Protein AF-A0A1X6ZU78-F1 (afdb_monomer_lite)

Structure (mmCIF, N/CA/C/O backbone):
data_AF-A0A1X6ZU78-F1
#
_entry.id   AF-A0A1X6ZU78-F1
#
loop_
_atom_site.group_PDB
_atom_site.id
_atom_site.type_symbol
_atom_site.label_atom_id
_atom_site.label_alt_id
_atom_site.label_comp_id
_atom_site.label_asym_id
_atom_site.label_entity_id
_atom_site.label_seq_id
_atom_site.pdbx_PDB_ins_code
_atom_site.Cartn_x
_atom_site.Cartn_y
_atom_site.Cartn_z
_atom_site.occupancy
_atom_site.B_iso_or_equiv
_atom_site.auth_seq_id
_atom_site.auth_comp_id
_atom_site.auth_asym_id
_atom_site.auth_atom_id
_atom_site.pdbx_PDB_model_num
ATOM 1 N N . MET A 1 1 ? -18.273 64.138 -56.933 1.00 42.84 1 MET A N 1
ATOM 2 C CA . MET A 1 1 ? -16.856 64.555 -56.820 1.00 42.84 1 MET A CA 1
ATOM 3 C C . MET A 1 1 ? -16.057 63.440 -56.169 1.00 42.84 1 MET A C 1
ATOM 5 O O . MET A 1 1 ? -16.480 62.898 -55.159 1.00 42.84 1 MET A O 1
ATOM 9 N N . ARG A 1 2 ? -14.941 63.068 -56.801 1.00 50.50 2 ARG A N 1
ATOM 10 C CA . ARG A 1 2 ? -13.987 62.041 -56.366 1.00 50.50 2 ARG A CA 1
ATOM 11 C C . ARG A 1 2 ? -13.401 62.378 -54.994 1.00 50.50 2 ARG A C 1
ATOM 13 O O . ARG A 1 2 ? -12.939 63.501 -54.829 1.00 50.50 2 ARG A O 1
ATOM 20 N N . ARG A 1 3 ? -13.250 61.391 -54.108 1.00 50.00 3 ARG A N 1
ATOM 21 C CA . ARG A 1 3 ? -12.103 61.330 -53.187 1.00 50.00 3 ARG A CA 1
ATOM 22 C C . ARG A 1 3 ? -11.785 59.881 -52.829 1.00 50.00 3 ARG A C 1
ATOM 24 O O . ARG A 1 3 ? -12.543 59.184 -52.174 1.00 50.00 3 ARG A O 1
ATOM 31 N N . ARG A 1 4 ? -10.644 59.462 -53.372 1.00 58.72 4 ARG A N 1
ATOM 32 C CA . ARG A 1 4 ? -9.907 58.230 -53.103 1.00 58.72 4 ARG A CA 1
ATOM 33 C C . ARG A 1 4 ? -9.558 58.197 -51.614 1.00 58.72 4 ARG A C 1
ATOM 35 O O . ARG A 1 4 ? -8.946 59.156 -51.153 1.00 58.72 4 ARG A O 1
ATOM 42 N N . PHE A 1 5 ? -9.866 57.113 -50.907 1.00 50.22 5 PHE A N 1
ATOM 43 C CA . PHE A 1 5 ? -9.212 56.823 -49.632 1.00 50.22 5 PHE A CA 1
ATOM 44 C C . PHE A 1 5 ? -8.510 55.478 -49.700 1.00 50.22 5 PHE A C 1
ATOM 46 O O . PHE A 1 5 ? -9.013 54.495 -50.235 1.00 50.22 5 PHE A O 1
ATOM 53 N N . ARG A 1 6 ? -7.249 55.560 -49.294 1.00 57.31 6 ARG A N 1
ATOM 54 C CA . ARG A 1 6 ? -6.172 54.617 -49.522 1.00 57.31 6 ARG A CA 1
ATOM 55 C C . ARG A 1 6 ? -6.301 53.429 -48.577 1.00 57.31 6 ARG A C 1
ATOM 57 O O . ARG A 1 6 ? -6.722 53.593 -47.438 1.00 57.31 6 ARG A O 1
ATOM 64 N N . LEU A 1 7 ? -5.847 52.282 -49.081 1.00 52.88 7 LEU A N 1
ATOM 65 C CA . LEU A 1 7 ? -5.357 51.143 -48.313 1.00 52.88 7 LEU A CA 1
ATOM 66 C C . LEU A 1 7 ? -4.621 51.620 -47.053 1.00 52.88 7 LEU A C 1
ATOM 68 O O . LEU A 1 7 ? -3.585 52.278 -47.154 1.00 52.88 7 LEU A O 1
ATOM 72 N N . GLY A 1 8 ? -5.149 51.253 -45.892 1.00 47.59 8 GLY A N 1
ATOM 73 C CA . GLY A 1 8 ? -4.436 51.268 -44.625 1.00 47.59 8 GLY A CA 1
ATOM 74 C C . GLY A 1 8 ? -4.208 49.828 -44.202 1.00 47.59 8 GLY A C 1
ATOM 75 O O . GLY A 1 8 ? -5.083 49.218 -43.598 1.00 47.59 8 GLY A O 1
ATOM 76 N N . LEU A 1 9 ? -3.050 49.282 -44.578 1.00 59.44 9 LEU A N 1
ATOM 77 C CA . LEU A 1 9 ? -2.465 48.108 -43.942 1.00 59.44 9 LEU A CA 1
ATOM 78 C C . LEU A 1 9 ? -2.406 48.356 -42.427 1.00 59.44 9 LEU A C 1
ATOM 80 O O . LEU A 1 9 ? -1.642 49.201 -41.974 1.00 59.44 9 LEU A O 1
ATOM 84 N N . LEU A 1 10 ? -3.160 47.588 -41.653 1.00 51.47 10 LEU A N 1
ATOM 85 C CA . LEU A 1 10 ? -2.825 47.277 -40.267 1.00 51.47 10 LEU A CA 1
ATOM 86 C C . LE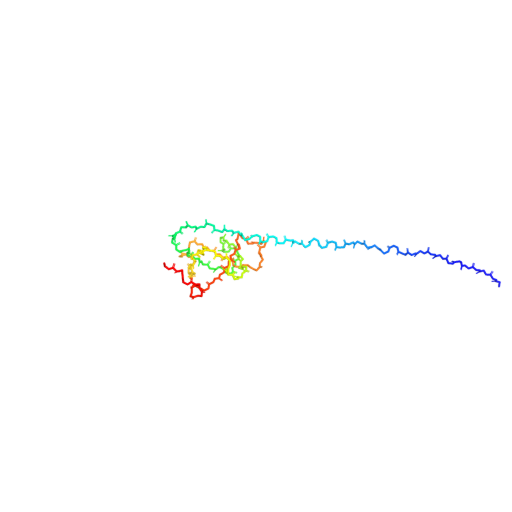U A 1 10 ? -3.109 45.794 -40.095 1.00 51.47 10 LEU A C 1
ATOM 88 O O . LEU A 1 10 ? -4.174 45.360 -39.667 1.00 51.47 10 LEU A O 1
ATOM 92 N N . TRP A 1 11 ? -2.139 45.015 -40.566 1.00 50.91 11 TRP A N 1
ATOM 93 C CA . TRP A 1 11 ? -2.042 43.596 -40.292 1.00 50.91 11 TRP A CA 1
ATOM 94 C C . TRP A 1 11 ? -1.878 43.475 -38.778 1.00 50.91 11 TRP A C 1
ATOM 96 O O . TRP A 1 11 ? -0.850 43.860 -38.220 1.00 50.91 11 TRP A O 1
ATOM 106 N N . ALA A 1 12 ? -2.952 43.061 -38.109 1.00 59.03 12 ALA A N 1
ATOM 107 C CA . ALA A 1 12 ? -2.937 42.752 -36.696 1.00 59.03 12 ALA A CA 1
ATOM 108 C C . ALA A 1 12 ? -1.836 41.713 -36.465 1.00 59.03 12 ALA A C 1
ATOM 110 O O . ALA A 1 12 ? -1.905 40.607 -37.004 1.00 59.03 12 ALA A O 1
ATOM 111 N N . LEU A 1 13 ? -0.806 42.093 -35.703 1.00 58.72 13 LEU A N 1
ATOM 112 C CA . LEU A 1 13 ? 0.165 41.159 -35.152 1.00 58.72 13 LEU A CA 1
ATOM 113 C C . LEU A 1 13 ? -0.602 40.202 -34.242 1.00 58.72 13 LEU A C 1
ATOM 115 O O . LEU A 1 13 ? -0.855 40.485 -33.072 1.00 58.72 13 LEU A O 1
ATOM 119 N N . LEU A 1 14 ? -1.009 39.082 -34.830 1.00 55.69 14 LEU A N 1
ATOM 120 C CA . LEU A 1 14 ? -1.525 37.928 -34.131 1.00 55.69 14 LEU A CA 1
ATOM 121 C C . LEU A 1 14 ? -0.416 37.474 -33.182 1.00 55.69 14 LEU A C 1
ATOM 123 O O . LEU A 1 14 ? 0.659 37.050 -33.607 1.00 55.69 14 LEU A O 1
ATOM 127 N N . SER A 1 15 ? -0.664 37.661 -31.894 1.00 57.56 15 SER A N 1
ATOM 128 C CA . SER A 1 15 ? 0.211 37.268 -30.804 1.00 57.56 15 SER A CA 1
ATOM 129 C C . SER A 1 15 ? 0.362 35.745 -30.810 1.00 57.56 15 SER A C 1
ATOM 131 O O . SER A 1 15 ? -0.397 35.037 -30.155 1.00 57.56 15 SER A O 1
ATOM 133 N N . LEU A 1 16 ? 1.331 35.221 -31.564 1.00 56.78 16 LEU A N 1
ATOM 134 C CA . LEU A 1 16 ? 1.806 33.855 -31.373 1.00 56.78 16 LEU A CA 1
ATOM 135 C C . LEU A 1 16 ? 2.664 33.837 -30.106 1.00 56.78 16 LEU A C 1
ATOM 137 O O . LEU A 1 16 ? 3.889 33.914 -30.166 1.00 56.78 16 LEU A O 1
ATOM 141 N N . LEU A 1 17 ? 2.012 33.746 -28.945 1.00 60.75 17 LEU A N 1
ATOM 142 C CA . LEU A 1 17 ? 2.648 33.094 -27.809 1.00 60.75 17 LEU A CA 1
ATOM 143 C C . LEU A 1 17 ? 2.735 31.607 -28.169 1.00 60.75 17 LEU A C 1
ATOM 145 O O . LEU A 1 17 ? 1.685 30.974 -28.316 1.00 60.75 17 LEU A O 1
ATOM 149 N N . PRO A 1 18 ? 3.929 31.006 -28.297 1.00 51.34 18 PRO A N 1
ATOM 150 C CA . PRO A 1 18 ? 4.011 29.572 -28.139 1.00 51.34 18 PRO A CA 1
ATOM 151 C C . PRO A 1 18 ? 3.583 29.283 -26.699 1.00 51.34 18 PRO A C 1
ATOM 153 O O . PRO A 1 18 ? 4.284 29.620 -25.744 1.00 51.34 18 PRO A O 1
ATOM 156 N N . ALA A 1 19 ? 2.406 28.677 -26.541 1.00 57.91 19 ALA A N 1
ATOM 157 C CA . ALA A 1 19 ? 2.094 27.894 -25.362 1.00 57.91 19 ALA A CA 1
ATOM 158 C C . ALA A 1 19 ? 3.078 26.721 -25.367 1.00 57.91 19 ALA A C 1
ATOM 160 O O . ALA A 1 19 ? 2.780 25.635 -25.860 1.00 57.91 19 ALA A O 1
ATOM 161 N N . GLY A 1 20 ? 4.297 26.980 -24.894 1.00 48.16 20 GLY A N 1
ATOM 162 C CA . GLY A 1 20 ? 5.219 25.944 -24.489 1.00 48.16 20 GLY A CA 1
ATOM 163 C C . GLY A 1 20 ? 4.536 25.208 -23.356 1.00 48.16 20 GLY A C 1
ATOM 164 O O . GLY A 1 20 ? 4.636 25.610 -22.199 1.00 48.16 20 GLY A O 1
ATOM 165 N N . GLN A 1 21 ? 3.787 24.164 -23.705 1.00 52.72 21 GLN A N 1
ATOM 166 C CA . GLN A 1 21 ? 3.512 23.070 -22.801 1.00 52.72 21 GLN A CA 1
ATOM 167 C C . GLN A 1 21 ? 4.887 22.545 -22.403 1.00 52.72 21 GLN A C 1
ATOM 169 O O . GLN A 1 21 ? 5.466 21.700 -23.083 1.00 52.72 21 GLN A O 1
ATOM 174 N N . ALA A 1 22 ? 5.437 23.088 -21.318 1.00 48.94 22 ALA A N 1
ATOM 175 C CA . ALA A 1 22 ? 6.346 22.329 -20.495 1.00 48.94 22 ALA A CA 1
ATOM 176 C C . ALA A 1 22 ? 5.492 21.167 -20.000 1.00 48.94 22 ALA A C 1
ATOM 178 O O . ALA A 1 22 ? 4.795 21.265 -18.989 1.00 48.94 22 ALA A O 1
ATOM 179 N N . GLY A 1 23 ? 5.442 20.110 -20.817 1.00 48.03 23 GLY A N 1
ATOM 180 C CA . GLY A 1 23 ? 5.047 18.806 -20.350 1.00 48.03 23 GLY A CA 1
ATOM 181 C C . GLY A 1 23 ? 5.853 18.612 -19.086 1.00 48.03 23 GLY A C 1
ATOM 182 O O . GLY A 1 23 ? 7.077 18.748 -19.113 1.00 48.03 23 GLY A O 1
ATOM 183 N N . ALA A 1 24 ? 5.160 18.430 -17.967 1.00 46.28 24 ALA A N 1
ATOM 184 C CA . ALA A 1 24 ? 5.799 17.864 -16.807 1.00 46.28 24 ALA A CA 1
ATOM 185 C C . ALA A 1 24 ? 6.363 16.540 -17.313 1.00 46.28 24 ALA A C 1
ATOM 187 O O . ALA A 1 24 ? 5.623 15.583 -17.538 1.00 46.28 24 ALA A O 1
ATOM 188 N N . GLU A 1 25 ? 7.651 16.543 -17.635 1.00 42.94 25 GLU A N 1
ATOM 189 C CA . GLU A 1 25 ? 8.411 15.339 -17.850 1.00 42.94 25 GLU A CA 1
ATOM 190 C C . GLU A 1 25 ? 8.380 14.678 -16.482 1.00 42.94 25 GLU A C 1
ATOM 192 O O . GLU A 1 25 ? 9.146 15.010 -15.577 1.00 42.94 25 GLU A O 1
ATOM 197 N N . ILE A 1 26 ? 7.366 13.836 -16.279 1.00 50.69 26 ILE A N 1
ATOM 198 C CA . ILE A 1 26 ? 7.326 12.933 -15.151 1.00 50.69 26 ILE A CA 1
ATOM 199 C C . ILE A 1 26 ? 8.448 11.953 -15.457 1.00 50.69 26 ILE A C 1
ATOM 201 O O . ILE A 1 26 ? 8.244 10.897 -16.054 1.00 50.69 26 ILE A O 1
ATOM 205 N N . LEU A 1 27 ? 9.660 12.341 -15.068 1.00 39.94 27 LEU A N 1
ATOM 206 C CA . LEU A 1 27 ? 10.749 11.429 -14.801 1.00 39.94 27 LEU A CA 1
ATOM 207 C C . LEU A 1 27 ? 10.304 10.598 -13.597 1.00 39.94 27 LEU A C 1
ATOM 209 O O . LEU A 1 27 ? 10.756 10.791 -12.471 1.00 39.94 27 LEU A O 1
ATOM 213 N N . ALA A 1 28 ? 9.378 9.668 -13.833 1.00 49.28 28 ALA A N 1
ATOM 214 C CA . ALA A 1 28 ? 9.182 8.516 -12.977 1.00 49.28 28 ALA A CA 1
ATOM 215 C C . ALA A 1 28 ? 10.396 7.614 -13.207 1.00 49.28 28 ALA A C 1
ATOM 217 O O . ALA A 1 28 ? 10.310 6.559 -13.833 1.00 49.28 28 ALA A O 1
ATOM 218 N N . ALA A 1 29 ? 11.560 8.076 -12.748 1.00 41.62 29 ALA A N 1
ATOM 219 C CA . ALA A 1 29 ? 12.669 7.182 -12.515 1.00 41.62 29 ALA A CA 1
ATOM 220 C C . ALA A 1 29 ? 12.156 6.161 -11.487 1.00 41.62 29 ALA A C 1
ATOM 222 O O . ALA A 1 29 ? 11.663 6.575 -10.431 1.00 41.62 29 ALA A O 1
ATOM 223 N N . PRO A 1 30 ? 12.175 4.856 -11.798 1.00 40.28 30 PRO A N 1
ATOM 224 C CA . PRO A 1 30 ? 11.741 3.848 -10.849 1.00 40.28 30 PRO A CA 1
ATOM 225 C C . PRO A 1 30 ? 12.597 3.991 -9.589 1.00 40.28 30 PRO A C 1
ATOM 227 O O . PRO A 1 30 ? 13.819 3.868 -9.634 1.00 40.28 30 PRO A O 1
ATOM 230 N N . VAL A 1 31 ? 11.957 4.320 -8.467 1.00 36.78 31 VAL A N 1
ATOM 231 C CA . VAL A 1 31 ? 12.631 4.344 -7.171 1.00 36.78 31 VAL A CA 1
ATOM 232 C C . VAL A 1 31 ? 12.785 2.896 -6.742 1.00 36.78 31 VAL A C 1
ATOM 234 O O . VAL A 1 31 ? 11.811 2.236 -6.380 1.00 36.78 31 VAL A O 1
ATOM 237 N N . THR A 1 32 ? 14.013 2.397 -6.802 1.00 33.44 32 THR A N 1
ATOM 238 C CA . THR A 1 32 ? 14.364 1.091 -6.257 1.00 33.44 32 THR A CA 1
ATOM 239 C C . THR A 1 32 ? 14.192 1.144 -4.744 1.00 33.44 32 THR A C 1
ATOM 241 O O . THR A 1 32 ? 14.971 1.780 -4.034 1.00 33.44 32 THR A O 1
ATOM 244 N N . VAL A 1 33 ? 13.157 0.485 -4.227 1.00 36.53 33 VAL A N 1
ATOM 245 C CA . VAL A 1 33 ? 13.058 0.208 -2.794 1.00 36.53 33 VAL A CA 1
ATOM 246 C C . VAL A 1 33 ? 13.959 -0.990 -2.511 1.00 36.53 33 VAL A C 1
ATOM 248 O O . VAL A 1 33 ? 13.521 -2.132 -2.573 1.00 36.53 33 VAL A O 1
ATOM 251 N N . THR A 1 34 ? 15.230 -0.750 -2.195 1.00 36.44 34 THR A N 1
ATOM 252 C CA . THR A 1 34 ? 16.077 -1.763 -1.549 1.00 36.44 34 THR A CA 1
ATOM 253 C C . THR A 1 34 ? 15.639 -1.899 -0.094 1.00 36.44 34 THR A C 1
ATOM 255 O O . THR A 1 34 ? 16.226 -1.303 0.807 1.00 36.44 34 THR A O 1
ATOM 258 N N . SER A 1 35 ? 14.565 -2.652 0.132 1.00 45.56 35 SER A N 1
ATOM 259 C CA . SER A 1 35 ? 14.242 -3.215 1.444 1.00 45.56 35 SER A CA 1
ATOM 260 C C . SER A 1 35 ? 14.452 -4.723 1.387 1.00 45.56 35 SER A C 1
ATOM 262 O O . SER A 1 35 ? 13.539 -5.508 1.632 1.00 45.56 35 SER A O 1
ATOM 264 N N . SER A 1 36 ? 15.687 -5.114 1.097 1.00 44.38 36 SER A N 1
ATOM 265 C CA . SER A 1 36 ? 16.171 -6.475 1.254 1.00 44.38 36 SER A CA 1
ATOM 266 C C . SER A 1 36 ? 16.372 -6.767 2.742 1.00 44.38 36 SER A C 1
ATOM 268 O O . SER A 1 36 ? 17.461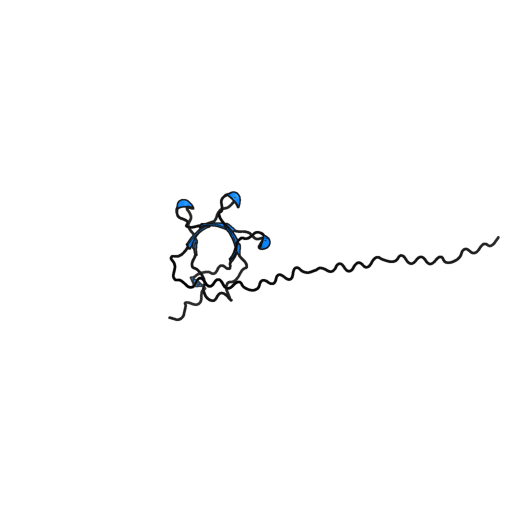 -6.690 3.305 1.00 44.38 36 SER A O 1
ATOM 270 N N . SER A 1 37 ? 15.276 -7.099 3.411 1.00 42.19 37 SER A N 1
ATOM 271 C CA . SER A 1 37 ? 15.307 -7.997 4.558 1.00 42.19 37 SER A CA 1
ATOM 272 C C . SER A 1 37 ? 13.993 -8.758 4.555 1.00 42.19 37 SER A C 1
ATOM 274 O O . SER A 1 37 ? 12.942 -8.168 4.305 1.00 42.19 37 SER A O 1
ATOM 276 N N . LEU A 1 38 ? 14.046 -10.062 4.821 1.00 44.66 38 LEU A N 1
ATOM 277 C CA . LEU A 1 38 ? 12.884 -10.905 5.114 1.00 44.66 38 LEU A CA 1
ATOM 278 C C . LEU A 1 38 ? 12.259 -10.463 6.452 1.00 44.66 38 LEU A C 1
ATOM 280 O O . LEU A 1 38 ? 12.208 -11.219 7.420 1.00 44.66 38 LEU A O 1
ATOM 284 N N . GLY A 1 39 ? 11.857 -9.197 6.534 1.00 55.88 39 GLY A N 1
ATOM 285 C CA . GLY A 1 39 ? 11.083 -8.655 7.627 1.00 55.88 39 GLY A CA 1
ATOM 286 C C . GLY A 1 39 ? 9.698 -9.300 7.645 1.00 55.88 39 GLY A C 1
ATOM 287 O O . GLY A 1 39 ? 9.248 -9.868 6.641 1.00 55.88 39 GLY A O 1
ATOM 288 N N . PRO A 1 40 ? 9.004 -9.244 8.790 1.00 61.44 40 PRO A N 1
ATOM 289 C CA . PRO A 1 40 ? 7.637 -9.726 8.866 1.00 61.44 40 PRO A CA 1
ATOM 290 C C . PRO A 1 40 ? 6.762 -8.989 7.832 1.00 61.44 40 PRO A C 1
ATOM 292 O O . PRO A 1 40 ? 6.985 -7.802 7.585 1.00 61.44 40 PRO A O 1
ATOM 295 N N . PRO A 1 41 ? 5.766 -9.663 7.225 1.00 74.88 41 PRO A N 1
ATOM 296 C CA . PRO A 1 41 ? 4.827 -9.012 6.319 1.00 74.88 41 PRO A CA 1
ATOM 297 C C . PRO A 1 41 ? 4.182 -7.802 6.993 1.00 74.88 41 PRO A C 1
ATOM 299 O O . PRO A 1 41 ? 3.637 -7.942 8.090 1.00 74.88 41 PRO A O 1
ATOM 302 N N . LEU A 1 42 ? 4.200 -6.650 6.323 1.00 83.50 42 LEU A N 1
ATOM 303 C CA . LEU A 1 42 ? 3.585 -5.429 6.838 1.00 83.50 42 LEU A CA 1
ATOM 304 C C . LEU A 1 42 ? 2.060 -5.591 6.826 1.00 83.50 42 LEU A C 1
ATOM 306 O O . LEU A 1 42 ? 1.464 -5.760 5.757 1.00 83.50 42 LEU A O 1
ATOM 310 N N . ALA A 1 43 ? 1.416 -5.553 7.990 1.00 89.06 43 ALA A N 1
ATOM 311 C CA . ALA A 1 43 ? -0.034 -5.579 8.103 1.00 89.06 43 ALA A CA 1
ATOM 312 C C . ALA A 1 43 ? -0.605 -4.183 7.842 1.00 89.06 43 ALA A C 1
ATOM 314 O O . ALA A 1 43 ? -0.325 -3.235 8.571 1.00 89.06 43 ALA A O 1
ATOM 315 N N . VAL A 1 44 ? -1.439 -4.052 6.816 1.00 92.12 44 VAL A N 1
ATOM 316 C CA . VAL A 1 44 ? -1.989 -2.768 6.385 1.00 92.12 44 VAL A CA 1
ATOM 317 C C . VAL A 1 44 ? -3.510 -2.799 6.416 1.00 92.12 44 VAL A C 1
ATOM 319 O O . VAL A 1 44 ? -4.135 -3.739 5.924 1.00 92.12 44 VAL A O 1
ATOM 322 N N . SER A 1 45 ? -4.114 -1.745 6.962 1.00 94.50 45 SER A N 1
ATOM 323 C CA . SER A 1 45 ? -5.557 -1.503 6.873 1.00 94.50 45 SER A CA 1
ATOM 324 C C . SER A 1 45 ? -5.827 -0.295 5.980 1.00 94.50 45 SER A C 1
ATOM 326 O O . SER A 1 45 ? -5.255 0.779 6.176 1.00 94.50 45 SER A O 1
ATOM 328 N N . ILE A 1 46 ? -6.695 -0.474 4.985 1.00 95.31 46 ILE A N 1
ATOM 329 C CA . ILE A 1 46 ? -7.082 0.592 4.059 1.00 95.31 46 ILE A CA 1
ATOM 330 C C . ILE A 1 46 ? -8.234 1.384 4.673 1.00 95.31 46 ILE A C 1
ATOM 332 O O . ILE A 1 46 ? -9.238 0.816 5.108 1.00 95.31 46 ILE A O 1
ATOM 336 N N . ARG A 1 47 ? -8.093 2.707 4.690 1.00 96.56 47 ARG A N 1
ATOM 337 C CA . ARG A 1 47 ? -9.093 3.651 5.178 1.00 96.56 47 ARG A CA 1
ATOM 338 C C . ARG A 1 47 ? -9.859 4.287 4.023 1.00 96.56 47 ARG A C 1
ATOM 340 O O . ARG A 1 47 ? -9.249 4.619 3.006 1.00 96.56 47 ARG A O 1
ATOM 347 N N . PRO A 1 48 ? -11.171 4.523 4.188 1.00 94.94 48 PRO A N 1
ATOM 348 C CA . PRO A 1 48 ? -11.976 5.201 3.177 1.00 94.94 48 PRO A CA 1
ATOM 349 C C . PRO A 1 48 ? -11.663 6.700 3.078 1.00 94.94 48 PRO A C 1
ATOM 351 O O . PRO A 1 48 ? -11.860 7.293 2.020 1.00 94.94 48 PRO A O 1
ATOM 354 N N . PHE A 1 49 ? -11.160 7.317 4.153 1.00 95.38 49 PHE A N 1
ATOM 355 C CA . PHE A 1 49 ? -10.899 8.754 4.207 1.00 95.38 49 PHE A CA 1
ATOM 356 C C . PHE A 1 49 ? -9.436 9.055 4.537 1.00 95.38 49 PHE A C 1
ATOM 358 O O . PHE A 1 49 ? -8.862 8.484 5.463 1.00 95.38 49 PHE A O 1
ATOM 365 N N . ARG A 1 50 ? -8.854 10.036 3.833 1.00 94.25 50 ARG A N 1
ATOM 366 C CA . ARG A 1 50 ? -7.474 10.511 4.049 1.00 94.25 50 ARG A CA 1
ATOM 367 C C . ARG A 1 50 ? -7.192 10.883 5.506 1.00 94.25 50 ARG A C 1
ATOM 369 O O . ARG A 1 50 ? -6.107 10.614 5.997 1.00 94.25 50 ARG A O 1
ATOM 376 N 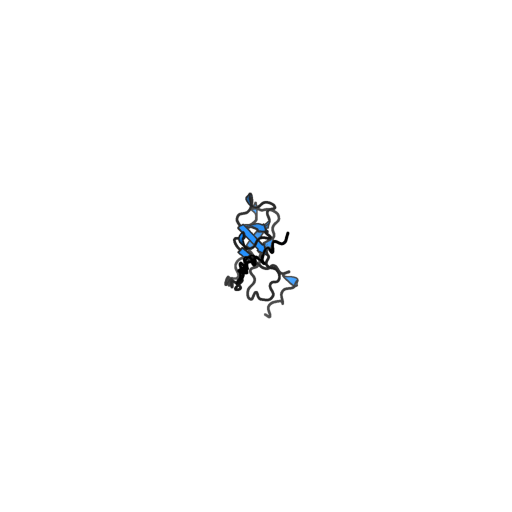N . ALA A 1 51 ? -8.149 11.515 6.185 1.00 95.69 51 ALA A N 1
ATOM 377 C CA . ALA A 1 51 ? -7.979 11.982 7.563 1.00 95.69 51 ALA A CA 1
ATOM 378 C C . ALA A 1 51 ? -7.805 10.842 8.586 1.00 95.69 51 ALA A C 1
ATOM 380 O O . ALA A 1 51 ? -7.357 11.090 9.700 1.00 95.69 51 ALA A O 1
ATOM 381 N N . GLU A 1 52 ? -8.152 9.608 8.216 1.00 95.00 52 GLU A N 1
ATOM 382 C CA . GLU A 1 52 ? -8.074 8.427 9.083 1.00 95.00 52 GLU A CA 1
ATOM 383 C C . GLU A 1 52 ? -6.814 7.588 8.847 1.00 95.00 52 GLU A C 1
ATOM 385 O O . GLU A 1 52 ? -6.600 6.596 9.551 1.00 95.00 52 GLU A O 1
ATOM 390 N N . ALA A 1 53 ? -6.028 7.943 7.827 1.00 95.38 53 ALA A N 1
ATOM 391 C CA . ALA A 1 53 ? -4.846 7.218 7.396 1.00 95.38 53 ALA A CA 1
ATOM 392 C C . ALA A 1 53 ? -3.563 7.920 7.844 1.00 95.38 53 ALA A C 1
ATOM 394 O O . ALA A 1 53 ? -3.471 9.148 7.860 1.00 95.38 53 ALA A O 1
ATOM 395 N N . GLN A 1 54 ? -2.551 7.119 8.157 1.00 96.56 54 GLN A N 1
ATOM 396 C CA . GLN A 1 54 ? -1.199 7.592 8.450 1.00 96.56 54 GLN A CA 1
ATOM 397 C C . GLN A 1 54 ? -0.425 7.877 7.161 1.00 96.56 54 GLN A C 1
ATOM 399 O O . GLN A 1 54 ? 0.322 8.853 7.091 1.00 96.56 54 GLN A O 1
ATOM 404 N N . GLU A 1 55 ? -0.626 7.059 6.122 1.00 94.81 55 GLU A N 1
ATOM 405 C CA . GLU A 1 55 ? 0.011 7.253 4.822 1.00 94.81 55 GLU A CA 1
ATOM 406 C C . GLU A 1 55 ? -0.972 7.323 3.646 1.00 94.81 55 GLU A C 1
ATOM 408 O O . GLU A 1 55 ? -2.076 6.785 3.690 1.00 94.81 55 GLU A O 1
ATOM 413 N N . ILE A 1 56 ? -0.549 7.995 2.572 1.00 95.81 56 ILE A N 1
ATOM 414 C CA . ILE A 1 56 ? -1.275 8.077 1.303 1.00 95.81 56 ILE A CA 1
ATOM 415 C C . ILE A 1 56 ? -0.447 7.365 0.249 1.00 95.81 56 ILE A C 1
ATOM 417 O O . ILE A 1 56 ? 0.696 7.754 0.001 1.00 95.81 56 ILE A O 1
ATOM 421 N N . TRP A 1 57 ? -1.010 6.331 -0.360 1.00 94.56 57 TRP A N 1
ATOM 422 C CA . TRP A 1 57 ? -0.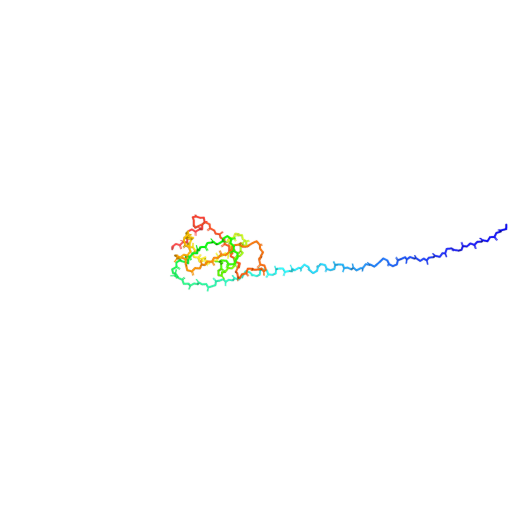326 5.521 -1.360 1.00 94.56 57 TRP A CA 1
ATOM 423 C C . TRP A 1 57 ? -1.006 5.663 -2.714 1.00 94.56 57 TRP A C 1
ATOM 425 O O . TRP A 1 57 ? -2.233 5.616 -2.812 1.00 94.56 57 TRP A O 1
ATOM 435 N N . HIS A 1 58 ? -0.201 5.805 -3.760 1.00 93.94 58 HIS A N 1
ATOM 436 C CA . HIS A 1 58 ? -0.653 5.746 -5.142 1.00 93.94 58 HIS A CA 1
ATOM 437 C C . HIS A 1 58 ? -0.238 4.416 -5.770 1.00 93.94 58 HIS A C 1
ATOM 439 O O . HIS A 1 58 ? 0.915 4.004 -5.637 1.00 93.94 58 HIS A O 1
ATOM 445 N N . VAL A 1 59 ? -1.163 3.745 -6.460 1.00 90.00 59 VAL A N 1
ATOM 446 C CA . VAL A 1 59 ? -0.879 2.495 -7.178 1.00 90.00 59 VAL A CA 1
ATOM 447 C C . VAL A 1 59 ? -0.585 2.820 -8.642 1.00 90.00 59 VAL A C 1
ATOM 449 O O . VAL A 1 59 ? -1.505 3.076 -9.412 1.00 90.00 59 VAL A O 1
ATOM 452 N N . ALA A 1 60 ? 0.691 2.780 -9.031 1.00 84.81 60 ALA A N 1
ATOM 453 C CA . ALA A 1 60 ? 1.157 3.131 -10.377 1.00 84.81 60 ALA A CA 1
ATOM 454 C C . ALA A 1 60 ? 0.884 2.058 -11.450 1.00 84.81 60 ALA A C 1
ATOM 456 O O . ALA A 1 60 ? 1.144 2.292 -12.628 1.00 84.81 60 ALA A O 1
ATOM 457 N N . GLY A 1 61 ? 0.364 0.885 -11.068 1.00 79.75 61 GLY A N 1
ATOM 458 C CA . GLY A 1 61 ? 0.012 -0.196 -11.992 1.00 79.75 61 GLY A CA 1
ATOM 459 C C . GLY A 1 61 ? 0.817 -1.476 -11.763 1.00 79.75 61 GLY A C 1
ATOM 460 O O . GLY A 1 61 ? 0.916 -1.954 -10.633 1.00 79.75 61 GLY A O 1
ATOM 461 N N . ALA A 1 62 ? 1.336 -2.067 -12.845 1.00 79.56 62 ALA A N 1
ATOM 462 C CA . ALA A 1 62 ? 1.952 -3.395 -12.836 1.00 79.56 62 ALA A CA 1
ATOM 463 C C . ALA A 1 62 ? 3.365 -3.413 -12.224 1.00 79.56 62 ALA A C 1
ATOM 465 O O . ALA A 1 62 ? 4.164 -2.506 -12.435 1.00 79.56 62 ALA A O 1
ATOM 466 N N . CYS A 1 63 ? 3.701 -4.503 -11.528 1.00 80.12 63 CYS A N 1
ATOM 467 C CA . CYS A 1 63 ? 5.003 -4.708 -10.883 1.00 80.12 63 CYS A CA 1
ATOM 468 C C . CYS A 1 63 ? 6.079 -5.347 -11.782 1.00 80.12 63 CYS A C 1
ATOM 470 O O . CYS A 1 63 ? 7.024 -5.936 -11.268 1.00 80.12 63 CYS A O 1
ATOM 472 N N . SER A 1 64 ? 5.968 -5.270 -13.112 1.00 75.31 64 SER A N 1
ATOM 473 C CA . SER A 1 64 ? 6.825 -6.038 -14.038 1.00 75.31 64 SER A CA 1
ATOM 474 C C . SER A 1 64 ? 8.328 -5.739 -13.937 1.00 75.31 64 SER A C 1
ATOM 476 O O . SER A 1 64 ? 9.127 -6.544 -14.397 1.00 75.31 64 SER A O 1
ATOM 478 N N . ALA A 1 65 ? 8.707 -4.596 -13.360 1.00 70.75 65 ALA A N 1
ATOM 479 C CA . ALA A 1 65 ? 10.097 -4.182 -13.156 1.00 70.75 65 ALA A CA 1
ATOM 480 C C . ALA A 1 65 ? 10.550 -4.241 -11.682 1.00 70.75 65 ALA A C 1
ATOM 482 O O . ALA A 1 65 ? 11.646 -3.787 -11.368 1.00 70.75 65 ALA A O 1
ATOM 483 N N . ALA A 1 66 ? 9.714 -4.738 -10.762 1.00 71.31 66 ALA A N 1
ATOM 484 C CA . ALA A 1 66 ? 10.080 -4.830 -9.351 1.00 71.31 66 ALA A CA 1
ATOM 485 C C . ALA A 1 66 ? 10.921 -6.093 -9.104 1.00 71.31 66 ALA A C 1
ATOM 487 O O . ALA A 1 66 ? 10.452 -7.207 -9.316 1.00 71.31 66 ALA A O 1
ATOM 488 N N . GLU A 1 67 ? 12.165 -5.918 -8.661 1.00 69.62 67 GLU A N 1
ATOM 489 C CA . GLU A 1 67 ? 13.094 -7.033 -8.423 1.00 69.62 67 GLU A CA 1
ATOM 490 C C . GLU A 1 67 ? 12.901 -7.686 -7.042 1.00 69.62 67 GLU A C 1
ATOM 492 O O . GLU A 1 67 ? 13.103 -8.889 -6.905 1.00 69.62 67 GLU A O 1
ATOM 497 N N . ASP A 1 68 ? 12.456 -6.922 -6.037 1.00 71.88 68 ASP A N 1
ATOM 498 C CA . ASP A 1 68 ? 12.297 -7.387 -4.651 1.00 71.88 68 ASP A CA 1
ATOM 499 C C . ASP A 1 68 ? 11.004 -6.826 -4.021 1.00 71.88 68 ASP A C 1
ATOM 501 O O . ASP A 1 68 ? 10.998 -5.726 -3.456 1.00 71.88 68 ASP A O 1
ATOM 505 N N . PRO A 1 69 ? 9.853 -7.509 -4.182 1.00 73.00 69 PRO A N 1
ATOM 506 C CA . PRO A 1 69 ? 8.587 -7.016 -3.663 1.00 73.00 69 PRO A CA 1
ATOM 507 C C . PRO A 1 69 ? 8.469 -7.245 -2.151 1.00 73.00 69 PRO A C 1
ATOM 509 O O . PRO A 1 69 ? 8.510 -8.373 -1.655 1.00 73.00 69 PRO A O 1
ATOM 512 N N . ALA A 1 70 ? 8.178 -6.175 -1.413 1.00 76.12 70 ALA A N 1
ATOM 513 C CA . ALA A 1 70 ? 7.749 -6.296 -0.026 1.00 76.12 70 ALA A CA 1
ATOM 514 C C . ALA A 1 70 ? 6.369 -6.975 0.054 1.00 76.12 70 ALA A C 1
ATOM 516 O O . ALA A 1 70 ? 5.438 -6.619 -0.675 1.00 76.12 70 ALA A O 1
ATOM 517 N N . ARG A 1 71 ? 6.201 -7.928 0.981 1.00 77.94 71 ARG A N 1
ATOM 518 C CA . ARG A 1 71 ? 4.886 -8.531 1.241 1.00 77.94 71 ARG A CA 1
ATOM 519 C C . ARG A 1 71 ? 4.067 -7.642 2.164 1.00 77.94 71 ARG A C 1
ATOM 521 O O . ARG A 1 71 ? 4.441 -7.406 3.312 1.00 77.94 71 ARG A O 1
ATOM 528 N N . VAL A 1 72 ? 2.902 -7.238 1.674 1.00 82.12 72 VAL A N 1
ATOM 529 C CA . VAL A 1 72 ? 1.874 -6.551 2.455 1.00 82.12 72 VAL A CA 1
ATOM 530 C C . VAL A 1 72 ? 0.725 -7.517 2.717 1.00 82.12 72 VAL A C 1
ATOM 532 O O . VAL A 1 72 ? 0.233 -8.177 1.802 1.00 82.12 72 VAL A O 1
ATOM 535 N N . ARG A 1 73 ? 0.278 -7.598 3.970 1.00 84.19 73 ARG A N 1
ATOM 536 C CA . ARG A 1 73 ? -0.931 -8.323 4.366 1.00 84.19 73 ARG A CA 1
ATOM 537 C C . ARG A 1 73 ? -2.044 -7.316 4.610 1.00 84.19 73 ARG A C 1
ATOM 539 O O . ARG A 1 73 ? -1.928 -6.480 5.497 1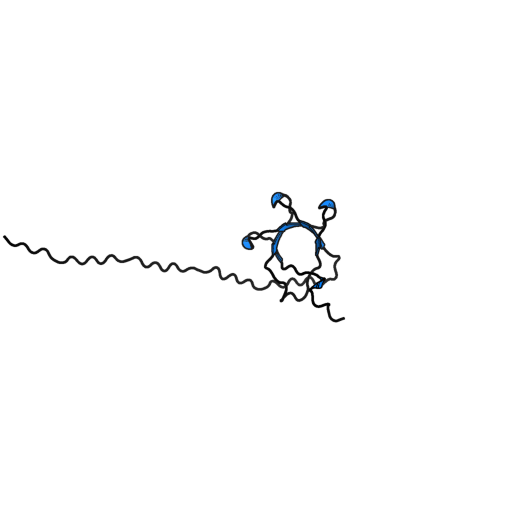.00 84.19 73 ARG A O 1
ATOM 546 N N . LEU A 1 74 ? -3.146 -7.430 3.879 1.00 87.62 74 LEU A N 1
ATOM 547 C CA . LEU A 1 74 ? -4.332 -6.624 4.158 1.00 87.62 74 LEU A CA 1
ATOM 548 C C . LEU A 1 74 ? -5.075 -7.177 5.377 1.00 87.62 74 LEU A C 1
ATOM 550 O O . LEU A 1 74 ? -5.317 -8.382 5.469 1.00 87.62 74 LEU A O 1
ATOM 554 N N . VAL A 1 75 ? -5.441 -6.298 6.309 1.00 88.06 75 VAL A N 1
ATOM 555 C CA . VAL A 1 75 ? -6.223 -6.646 7.502 1.00 88.06 75 VAL A CA 1
ATOM 556 C C . VAL A 1 75 ? -7.478 -5.782 7.609 1.00 88.06 75 VAL A C 1
ATOM 558 O O . VAL A 1 75 ? -7.470 -4.590 7.299 1.00 88.06 75 VAL A O 1
ATOM 561 N N . ALA A 1 76 ? -8.572 -6.389 8.074 1.00 88.12 76 ALA A N 1
ATOM 562 C CA . ALA A 1 76 ? -9.863 -5.712 8.196 1.00 88.12 76 ALA A CA 1
ATOM 563 C C . ALA A 1 76 ? -9.894 -4.702 9.356 1.00 88.12 76 ALA A C 1
ATOM 565 O O . ALA A 1 76 ? -10.457 -3.618 9.229 1.00 88.12 76 ALA A O 1
ATOM 566 N N . PHE A 1 77 ? -9.271 -5.043 10.488 1.00 87.00 77 PHE A N 1
ATOM 567 C CA . PHE A 1 77 ? -9.284 -4.210 11.688 1.00 87.00 77 PHE A CA 1
ATOM 568 C C . PHE A 1 77 ? -8.010 -3.377 11.788 1.00 87.00 77 PHE A C 1
ATOM 570 O O . PHE A 1 77 ? -6.922 -3.919 11.964 1.00 87.00 77 PHE A O 1
ATOM 577 N N . ALA A 1 78 ? -8.152 -2.051 11.759 1.00 87.31 78 ALA A N 1
ATOM 578 C CA . ALA A 1 78 ? -7.020 -1.130 11.867 1.00 87.31 78 ALA A CA 1
ATOM 579 C C . ALA A 1 78 ? -6.227 -1.262 13.176 1.00 87.31 78 ALA A C 1
ATOM 581 O O . ALA A 1 78 ? -5.033 -1.004 13.179 1.00 87.31 78 ALA A O 1
ATOM 582 N N . ALA A 1 79 ? -6.856 -1.714 14.266 1.00 89.56 79 ALA A N 1
ATOM 583 C CA . ALA A 1 79 ? -6.162 -1.979 15.529 1.00 89.56 79 ALA A CA 1
ATOM 584 C C . ALA A 1 79 ? -5.142 -3.134 15.442 1.00 89.56 79 ALA A C 1
ATOM 586 O O . ALA A 1 79 ? -4.320 -3.285 16.338 1.00 89.56 79 ALA A O 1
ATOM 587 N N . LEU A 1 80 ? -5.211 -3.952 14.385 1.00 88.75 80 LEU A N 1
ATOM 588 C CA . LEU A 1 80 ? -4.296 -5.064 14.111 1.00 88.75 80 LEU A CA 1
ATOM 589 C C . LEU A 1 80 ? -3.321 -4.751 12.963 1.00 88.75 80 LEU A C 1
ATOM 591 O O . LEU A 1 80 ? -2.598 -5.644 12.520 1.00 88.75 80 LEU A O 1
ATOM 595 N N . ALA A 1 81 ? -3.356 -3.529 12.429 1.00 89.88 81 ALA A N 1
ATOM 596 C CA . ALA A 1 81 ? -2.477 -3.096 11.355 1.00 89.88 81 ALA A CA 1
ATOM 597 C C . ALA A 1 81 ? -1.235 -2.404 11.923 1.00 89.88 81 ALA A C 1
ATOM 599 O O . ALA A 1 81 ? -1.336 -1.620 12.865 1.00 89.88 81 ALA A O 1
ATOM 600 N N . ASP A 1 82 ? -0.090 -2.643 11.292 1.00 91.56 82 ASP A N 1
ATOM 601 C CA . ASP A 1 82 ? 1.139 -1.886 11.525 1.00 91.56 82 ASP A CA 1
ATOM 602 C C . ASP A 1 82 ? 1.024 -0.471 10.934 1.00 91.56 82 ASP A C 1
ATOM 604 O O . ASP A 1 82 ? 1.609 0.478 11.451 1.00 91.56 82 ASP A O 1
ATOM 608 N N . LEU A 1 83 ? 0.251 -0.330 9.847 1.00 92.19 83 LEU A N 1
ATOM 609 C CA . LEU A 1 83 ? 0.053 0.925 9.125 1.00 92.19 83 LEU A CA 1
ATOM 610 C C . LEU A 1 83 ? -1.396 1.066 8.635 1.00 92.19 83 LEU A C 1
ATOM 612 O O . LEU A 1 83 ? -1.999 0.124 8.112 1.00 92.19 83 LEU A O 1
ATOM 616 N N . THR A 1 84 ? -1.950 2.274 8.744 1.00 94.94 84 THR A N 1
ATOM 617 C CA . THR A 1 84 ? -3.218 2.627 8.081 1.00 94.94 84 THR A CA 1
ATOM 618 C C . THR A 1 84 ? -2.953 3.493 6.859 1.00 94.94 84 THR A C 1
ATOM 620 O O . THR A 1 84 ? -2.262 4.509 6.954 1.00 94.94 84 THR A O 1
ATOM 623 N N . ILE A 1 85 ? -3.508 3.107 5.711 1.00 95.88 85 ILE A N 1
ATOM 624 C CA . ILE A 1 85 ? -3.258 3.802 4.442 1.00 95.88 85 ILE A CA 1
ATOM 625 C C . ILE A 1 85 ? -4.547 4.291 3.796 1.00 95.88 85 ILE A C 1
ATOM 627 O O . ILE A 1 85 ? -5.605 3.686 3.954 1.00 95.88 85 ILE A O 1
ATOM 631 N N . TYR A 1 86 ? -4.438 5.352 3.010 1.00 96.50 86 TYR A N 1
ATOM 632 C CA . TYR A 1 86 ? -5.453 5.800 2.068 1.00 96.50 86 TYR A CA 1
ATOM 633 C C . TYR A 1 86 ? -4.910 5.633 0.647 1.00 96.50 86 TYR A C 1
ATOM 635 O O . TYR A 1 86 ? -3.781 6.036 0.365 1.00 96.50 86 TYR A O 1
ATOM 643 N N . LEU A 1 87 ? -5.701 5.034 -0.244 1.00 95.00 87 LEU A N 1
ATOM 644 C CA . LEU A 1 87 ? -5.331 4.890 -1.651 1.00 95.00 87 LEU A CA 1
ATOM 645 C C . LEU A 1 87 ? -5.791 6.116 -2.441 1.00 95.00 87 LEU A C 1
ATOM 647 O O . LEU A 1 87 ? -6.950 6.516 -2.343 1.00 95.00 87 LEU A O 1
ATOM 651 N N . THR A 1 88 ? -4.890 6.691 -3.236 1.00 94.50 88 THR A N 1
ATOM 652 C CA . THR A 1 88 ? -5.172 7.847 -4.094 1.00 94.50 88 THR A CA 1
ATOM 653 C C . THR A 1 88 ? -4.839 7.566 -5.558 1.00 94.50 88 THR A C 1
ATOM 655 O O . THR A 1 88 ? -3.911 6.825 -5.886 1.00 94.50 88 THR A O 1
ATOM 658 N N . ASP A 1 89 ? -5.586 8.205 -6.448 1.00 92.75 89 ASP A N 1
ATOM 659 C CA . ASP A 1 89 ? -5.315 8.305 -7.881 1.00 92.75 89 ASP A CA 1
ATOM 660 C C . ASP A 1 89 ? -4.330 9.437 -8.230 1.00 92.75 89 ASP A C 1
ATOM 662 O O . ASP A 1 89 ? -3.824 9.471 -9.347 1.00 92.75 89 ASP A O 1
ATOM 666 N N . ALA A 1 90 ? -4.025 10.324 -7.277 1.00 92.94 90 ALA A N 1
ATOM 667 C CA . ALA A 1 90 ? -3.168 11.492 -7.446 1.00 92.94 90 ALA A CA 1
ATOM 668 C C . ALA A 1 90 ? -1.721 11.214 -6.974 1.00 92.94 90 ALA A C 1
ATOM 670 O O . ALA A 1 90 ? -1.447 11.317 -5.769 1.00 92.94 90 ALA A O 1
ATOM 671 N N . PRO A 1 91 ? -0.776 10.867 -7.873 1.00 91.19 91 PRO A N 1
ATOM 672 C CA . PRO A 1 91 ? 0.598 10.524 -7.495 1.00 91.19 91 PRO A CA 1
ATOM 673 C C . PRO A 1 91 ? 1.321 11.665 -6.774 1.00 91.19 91 PRO A C 1
ATOM 675 O O . PRO A 1 91 ? 2.089 11.421 -5.847 1.00 91.19 91 PRO A O 1
ATOM 678 N N . GLU A 1 92 ? 1.042 12.918 -7.132 1.00 92.00 92 GLU A N 1
ATOM 679 C CA . GLU A 1 92 ? 1.669 14.102 -6.540 1.00 92.00 92 GLU A CA 1
ATOM 680 C C . GLU A 1 92 ? 1.256 14.355 -5.081 1.00 92.00 92 GLU A C 1
ATOM 682 O O . GLU A 1 92 ? 1.895 15.138 -4.378 1.00 92.00 92 GLU A O 1
ATOM 687 N N . LYS A 1 93 ? 0.188 13.697 -4.614 1.00 90.62 93 LYS A N 1
ATOM 688 C CA . LYS A 1 93 ? -0.313 13.785 -3.232 1.00 90.62 93 LYS A CA 1
ATOM 689 C C . LYS A 1 93 ? 0.070 12.571 -2.390 1.00 90.62 93 LYS A C 1
ATOM 691 O O . LYS A 1 93 ? -0.272 12.528 -1.205 1.00 90.62 93 LYS A O 1
ATOM 696 N N . ALA A 1 94 ? 0.722 11.579 -2.991 1.00 92.62 94 ALA A N 1
ATOM 697 C CA . ALA A 1 94 ? 1.075 10.344 -2.323 1.00 92.62 94 ALA A CA 1
ATOM 698 C C . ALA A 1 94 ? 2.399 10.479 -1.566 1.00 92.62 94 ALA A C 1
ATOM 700 O O . ALA A 1 94 ? 3.360 11.075 -2.042 1.00 92.62 94 ALA A O 1
ATOM 701 N N . HIS A 1 95 ? 2.462 9.873 -0.382 1.00 93.81 95 HIS A N 1
ATOM 702 C CA . HIS A 1 95 ? 3.727 9.675 0.324 1.00 93.81 95 HIS A CA 1
ATOM 703 C C . HIS A 1 95 ? 4.574 8.605 -0.371 1.00 93.81 95 HIS A C 1
ATOM 705 O O . HIS A 1 95 ? 5.800 8.644 -0.303 1.00 93.81 95 HIS A O 1
ATOM 711 N N . ARG A 1 96 ? 3.917 7.630 -1.017 1.00 87.56 96 ARG A N 1
ATOM 712 C CA . ARG A 1 96 ? 4.568 6.532 -1.734 1.00 87.56 96 ARG A CA 1
ATOM 713 C C . ARG A 1 96 ? 3.821 6.184 -3.008 1.00 87.56 96 ARG A C 1
ATOM 715 O O . ARG A 1 96 ? 2.592 6.131 -3.025 1.00 87.56 96 ARG A O 1
ATOM 722 N N . THR A 1 97 ? 4.593 5.837 -4.026 1.00 89.12 97 THR A N 1
ATOM 723 C CA . THR A 1 97 ? 4.100 5.175 -5.228 1.00 89.12 97 THR A CA 1
ATOM 724 C C . THR A 1 97 ? 4.458 3.701 -5.144 1.00 89.12 97 THR A C 1
ATOM 726 O O . THR A 1 97 ? 5.625 3.356 -4.966 1.00 89.12 97 THR A O 1
ATOM 729 N N . ILE A 1 98 ? 3.453 2.839 -5.245 1.00 87.94 98 ILE A N 1
ATOM 730 C CA . ILE A 1 98 ? 3.598 1.387 -5.191 1.00 87.94 98 ILE A CA 1
ATOM 731 C C . ILE A 1 98 ? 3.029 0.749 -6.455 1.00 87.94 98 ILE A C 1
ATOM 733 O O . ILE A 1 98 ? 2.229 1.344 -7.174 1.00 87.94 98 ILE A O 1
ATOM 737 N N . CYS A 1 99 ? 3.403 -0.494 -6.700 1.00 87.38 99 CYS A N 1
ATOM 738 C CA . CYS A 1 99 ? 2.684 -1.386 -7.594 1.00 87.38 99 CYS A CA 1
ATOM 739 C C . CYS A 1 99 ? 2.091 -2.519 -6.740 1.00 87.38 99 CYS A C 1
ATOM 741 O O . CYS A 1 99 ? 2.611 -2.826 -5.664 1.00 87.38 99 CYS A O 1
ATOM 743 N N . LEU A 1 100 ? 0.997 -3.130 -7.192 1.00 82.00 100 LEU A N 1
ATOM 744 C CA . LEU A 1 100 ? 0.408 -4.297 -6.534 1.00 82.00 100 LEU A CA 1
ATOM 745 C C . LEU A 1 100 ? 0.359 -5.452 -7.526 1.00 82.00 100 LEU A C 1
ATOM 747 O O . LEU A 1 100 ? 0.037 -5.269 -8.698 1.00 82.00 100 LEU A O 1
ATOM 751 N N . THR A 1 101 ? 0.656 -6.650 -7.041 1.00 79.81 101 THR A N 1
ATOM 752 C CA . THR A 1 101 ? 0.560 -7.883 -7.820 1.00 79.81 101 THR A CA 1
A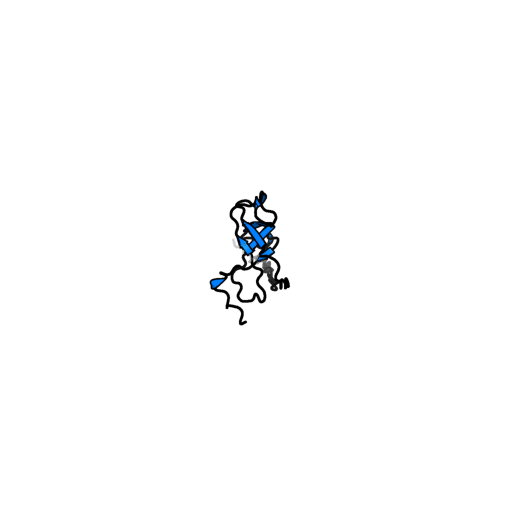TOM 753 C C . THR A 1 101 ? -0.124 -8.956 -6.991 1.00 79.81 101 THR A C 1
ATOM 755 O O . THR A 1 101 ? -0.018 -8.959 -5.762 1.00 79.81 101 THR A O 1
ATOM 758 N N . ASN A 1 102 ? -0.834 -9.867 -7.656 1.00 73.12 102 ASN A N 1
ATOM 759 C CA . ASN A 1 102 ? -1.322 -11.058 -6.979 1.00 73.12 102 ASN A CA 1
ATOM 760 C C . ASN A 1 102 ? -0.098 -11.924 -6.627 1.00 73.12 102 ASN A C 1
ATOM 762 O O . ASN A 1 102 ? 0.666 -12.244 -7.542 1.00 73.12 102 ASN A O 1
ATOM 766 N N . PRO A 1 103 ? 0.106 -12.311 -5.354 1.00 69.25 103 PRO A N 1
ATOM 767 C CA . PRO A 1 103 ? 1.179 -13.231 -4.989 1.00 69.25 103 PRO A CA 1
ATOM 768 C C . PRO A 1 103 ? 1.173 -14.524 -5.820 1.00 69.25 103 PRO A C 1
ATOM 770 O O . PRO A 1 103 ? 2.249 -15.007 -6.158 1.00 69.25 103 PRO A O 1
ATOM 773 N N . ASP A 1 104 ? 0.005 -15.029 -6.233 1.00 72.62 104 ASP A N 1
ATOM 774 C CA . ASP A 1 104 ? -0.105 -16.233 -7.077 1.00 72.62 104 ASP A CA 1
ATOM 775 C C . ASP A 1 104 ? 0.343 -15.999 -8.531 1.00 72.62 104 ASP A C 1
ATOM 777 O O . ASP A 1 104 ? 0.662 -16.944 -9.250 1.00 72.62 104 ASP A O 1
ATOM 781 N N . ALA A 1 105 ? 0.347 -14.741 -8.979 1.00 66.62 105 ALA A N 1
ATOM 782 C CA . ALA A 1 105 ? 0.787 -14.337 -10.312 1.00 66.62 105 ALA A CA 1
ATOM 783 C C . ALA A 1 105 ? 2.265 -13.920 -10.345 1.00 66.62 105 ALA A C 1
ATOM 785 O O . ALA A 1 105 ? 2.802 -13.652 -11.423 1.00 66.62 105 ALA A O 1
ATOM 786 N N . TRP A 1 106 ? 2.928 -13.837 -9.186 1.00 63.44 106 TRP A N 1
ATOM 787 C CA . TRP A 1 106 ? 4.364 -13.606 -9.147 1.00 63.44 106 TRP A CA 1
ATOM 788 C C . TRP A 1 106 ? 5.077 -14.867 -9.642 1.00 63.44 106 TRP A C 1
ATOM 790 O O . TRP A 1 106 ? 4.726 -15.958 -9.181 1.00 63.44 106 TRP A O 1
ATOM 800 N N . PRO A 1 107 ? 6.068 -14.766 -10.552 1.00 59.44 107 PRO A N 1
ATOM 801 C CA . PRO A 1 107 ? 6.896 -15.912 -10.892 1.00 59.44 107 PRO A CA 1
ATOM 802 C C . PRO A 1 107 ? 7.460 -16.445 -9.581 1.00 59.44 107 PRO A C 1
ATOM 804 O O . PRO A 1 107 ? 8.188 -15.718 -8.903 1.00 59.44 107 PRO A O 1
ATOM 807 N N . GLN A 1 108 ? 7.060 -17.657 -9.175 1.00 55.81 108 GLN A N 1
ATOM 808 C CA . GLN A 1 108 ? 7.578 -18.236 -7.942 1.00 55.81 108 GLN A CA 1
ATOM 809 C C . GLN A 1 108 ? 9.097 -18.168 -8.040 1.00 55.81 108 GLN A C 1
ATOM 811 O O . GLN A 1 108 ? 9.667 -18.609 -9.044 1.00 55.81 108 GLN A O 1
ATOM 816 N N . ALA A 1 109 ? 9.712 -17.477 -7.075 1.00 49.25 109 ALA A N 1
ATOM 817 C CA . ALA A 1 109 ? 11.151 -17.299 -7.043 1.00 49.25 109 ALA A CA 1
ATOM 818 C C . ALA A 1 109 ? 11.769 -18.681 -7.258 1.00 49.25 109 ALA A C 1
ATOM 820 O O . ALA A 1 109 ? 11.386 -19.630 -6.575 1.00 49.25 109 ALA A O 1
ATOM 821 N N . ARG A 1 110 ? 12.625 -18.809 -8.278 1.00 47.84 110 ARG A N 1
ATOM 822 C CA . ARG A 1 110 ? 13.374 -20.047 -8.481 1.00 47.84 110 ARG A CA 1
ATOM 823 C C . ARG A 1 110 ? 14.192 -20.242 -7.209 1.00 47.84 110 ARG A C 1
ATOM 825 O O . ARG A 1 110 ? 15.005 -19.373 -6.901 1.00 47.84 110 ARG A O 1
ATOM 832 N N . GLU A 1 111 ? 13.873 -21.297 -6.467 1.00 41.44 111 GLU A N 1
ATOM 833 C CA . GLU A 1 111 ? 14.657 -21.757 -5.317 1.00 41.44 111 GLU A CA 1
ATOM 834 C C . GLU A 1 111 ? 16.124 -21.979 -5.704 1.00 41.44 111 GLU A C 1
ATOM 836 O O . GLU A 1 111 ? 16.382 -22.410 -6.857 1.00 41.44 111 GLU A O 1
#

Sequence (111 aa):
MRRRFRLGLLWALLSLLPAGQAGAEILAAPVTVTSSSLGPPLAVSIRPFRAEAQEIWHVAGACSAAEDPARVRLVAFAALADLTIYLTDAPEKAHRTICLTNPDAWPQARE

pLDDT: mean 71.53, std 19.97, range [33.44, 96.56]

Foldseek 3Di:
DDDDDDDDDDPPPPPPPPPPPPPPPPPVVPDQPPPPDPDDAFEEEEDPDPVVFPFEEEAPEACPPHPDDGHHHYDHDPVPGPGYYYYDNDPVPGPYYHHDDDPVPPPPPDD

Secondary structure (DSSP, 8-state):
------------------------------------S-PPPEEEEE-SSGGG-SEEEEE-S--TT-SSPPPEEE-S-GGG-SEEEEEES-GGG-SEEE----GGGS-----

Radius of gyration: 27.51 Å; chains: 1; bounding box: 33×86×72 Å

Organism: NCBI:txid396013